Protein AF-A0A0H5QER2-F1 (afdb_monomer_lite)

Structure (mmCIF, N/CA/C/O backbone):
data_AF-A0A0H5QER2-F1
#
_entry.id   AF-A0A0H5QER2-F1
#
loop_
_atom_site.group_PDB
_atom_site.id
_atom_site.type_symbol
_atom_site.label_atom_id
_atom_site.label_alt_id
_atom_site.label_comp_id
_atom_site.label_asym_id
_atom_site.label_entity_id
_atom_site.label_seq_id
_atom_site.pdbx_PDB_ins_code
_atom_site.Cartn_x
_atom_site.Cartn_y
_atom_site.Cartn_z
_atom_site.occupancy
_atom_site.B_iso_or_equiv
_atom_site.auth_seq_id
_atom_site.auth_comp_id
_atom_site.auth_asym_id
_atom_site.auth_atom_id
_atom_site.pdbx_PDB_model_num
ATOM 1 N N . ALA A 1 1 ? 5.997 7.580 -14.695 1.00 40.00 1 ALA A N 1
ATOM 2 C CA . ALA A 1 1 ? 7.245 6.807 -14.496 1.00 40.00 1 ALA A CA 1
ATOM 3 C C . ALA A 1 1 ? 7.820 6.924 -13.075 1.00 40.00 1 ALA A C 1
ATOM 5 O O . ALA A 1 1 ? 8.261 5.918 -12.537 1.00 40.00 1 ALA A O 1
ATOM 6 N N . VAL A 1 2 ? 7.788 8.102 -12.429 1.00 38.06 2 VAL A N 1
ATOM 7 C CA . VAL A 1 2 ? 8.364 8.291 -11.075 1.00 38.06 2 VAL A CA 1
ATOM 8 C C . VAL A 1 2 ? 7.581 7.547 -9.975 1.00 38.06 2 VAL A C 1
ATOM 10 O O . VAL A 1 2 ? 8.181 6.964 -9.081 1.00 38.06 2 VAL A O 1
ATOM 13 N N . ALA A 1 3 ? 6.250 7.450 -10.088 1.00 42.25 3 ALA A N 1
ATOM 14 C CA . ALA A 1 3 ? 5.417 6.705 -9.132 1.00 42.25 3 ALA A CA 1
ATOM 15 C C . ALA A 1 3 ? 5.623 5.174 -9.184 1.00 42.25 3 ALA A C 1
ATOM 17 O O . ALA A 1 3 ? 5.467 4.492 -8.177 1.00 42.25 3 ALA A O 1
ATOM 18 N N . SER A 1 4 ? 6.007 4.625 -10.341 1.00 45.78 4 SER A N 1
ATOM 19 C CA . SER A 1 4 ? 6.219 3.182 -10.535 1.00 45.78 4 SER A CA 1
ATOM 20 C C . SER A 1 4 ? 7.611 2.706 -10.101 1.00 45.78 4 SER A C 1
ATOM 22 O O . SER A 1 4 ? 7.768 1.535 -9.775 1.00 45.78 4 SER A O 1
ATOM 24 N N . GLY A 1 5 ? 8.610 3.596 -10.041 1.00 47.84 5 GLY A N 1
ATOM 25 C CA . GLY A 1 5 ? 9.964 3.261 -9.570 1.00 47.84 5 GLY A CA 1
ATOM 26 C C . GLY A 1 5 ? 10.083 3.107 -8.047 1.00 47.84 5 GLY A C 1
ATOM 27 O O . GLY A 1 5 ? 11.029 2.493 -7.563 1.00 47.84 5 GLY A O 1
ATOM 28 N N . GLY A 1 6 ? 9.114 3.629 -7.284 1.00 52.41 6 GLY A N 1
ATOM 29 C CA . GLY A 1 6 ? 9.121 3.603 -5.817 1.00 52.41 6 GLY A CA 1
ATOM 30 C C . GLY A 1 6 ? 8.640 2.293 -5.181 1.00 52.41 6 GLY A C 1
ATOM 31 O O . GLY A 1 6 ? 8.755 2.140 -3.968 1.00 52.41 6 GLY A O 1
ATOM 32 N N . GLY A 1 7 ? 8.080 1.355 -5.957 1.00 50.84 7 GLY A N 1
ATOM 33 C CA . GLY A 1 7 ? 7.659 0.029 -5.473 1.00 50.84 7 GLY A CA 1
ATOM 34 C C . GLY A 1 7 ? 6.507 0.014 -4.455 1.00 50.84 7 GLY A C 1
ATOM 35 O O . GLY A 1 7 ? 6.077 -1.056 -4.032 1.00 50.84 7 GLY A O 1
ATOM 36 N N . VAL A 1 8 ? 5.971 1.171 -4.064 1.00 53.25 8 VAL A N 1
ATOM 37 C CA . VAL A 1 8 ? 4.788 1.265 -3.207 1.00 53.25 8 VAL A CA 1
ATOM 38 C C . VAL A 1 8 ? 3.577 1.309 -4.126 1.00 53.25 8 VAL A C 1
ATOM 40 O O . VAL A 1 8 ? 3.120 2.380 -4.517 1.00 53.25 8 VAL A O 1
ATOM 43 N N . GLY A 1 9 ? 3.077 0.139 -4.527 1.00 56.06 9 GLY A N 1
ATOM 44 C CA . GLY A 1 9 ? 1.750 0.046 -5.129 1.00 56.06 9 GLY A CA 1
ATOM 45 C C . GLY A 1 9 ? 0.770 0.747 -4.190 1.00 56.06 9 GLY A C 1
ATOM 46 O O . GLY A 1 9 ? 0.538 0.266 -3.084 1.00 56.06 9 GLY A O 1
ATOM 47 N N . GLY A 1 10 ? 0.262 1.918 -4.587 1.00 56.78 10 GLY A N 1
ATOM 48 C CA . GLY A 1 10 ? -0.444 2.878 -3.724 1.00 56.78 10 GLY A CA 1
ATOM 49 C C . GLY A 1 10 ? -1.730 2.364 -3.068 1.00 56.78 10 GLY A C 1
ATOM 50 O O . GLY A 1 10 ? -2.408 3.121 -2.380 1.00 56.78 10 GLY A O 1
ATOM 51 N N . GLY A 1 11 ? -2.056 1.082 -3.237 1.00 63.44 11 GLY A N 1
ATOM 52 C CA . GLY A 1 11 ? -3.268 0.441 -2.751 1.00 63.44 11 GLY A CA 1
ATOM 53 C C . GLY A 1 11 ? -3.511 0.569 -1.254 1.00 63.44 11 GLY A C 1
ATOM 54 O O . GLY A 1 11 ? -4.657 0.716 -0.839 1.00 63.44 11 GLY A O 1
ATOM 55 N N . GLY A 1 12 ? -2.446 0.602 -0.447 1.00 67.94 12 GLY A N 1
ATOM 56 C CA . GLY A 1 12 ? -2.580 0.831 0.991 1.00 67.94 12 GLY A CA 1
ATOM 57 C C . GLY A 1 12 ? -3.125 2.222 1.321 1.00 67.94 12 GLY A C 1
ATOM 58 O O . GLY A 1 12 ? -3.909 2.356 2.253 1.00 67.94 12 GLY A O 1
ATOM 59 N N . VAL A 1 13 ? -2.731 3.248 0.558 1.00 76.81 13 VAL A N 1
ATOM 60 C CA . VAL A 1 13 ? -2.923 4.674 0.891 1.00 76.81 13 VAL A CA 1
ATOM 61 C C . VAL A 1 13 ? -4.278 5.211 0.430 1.00 76.81 13 VAL A C 1
ATOM 63 O O . VAL A 1 13 ? -4.845 6.090 1.076 1.00 76.81 13 VAL A O 1
ATOM 66 N N . PHE A 1 14 ? -4.848 4.642 -0.633 1.00 77.62 14 PHE A N 1
ATOM 67 C CA . PHE A 1 14 ? -6.145 5.076 -1.162 1.00 77.62 14 PHE A CA 1
ATOM 68 C C . PHE A 1 14 ? -7.295 4.909 -0.160 1.00 77.62 14 PHE A C 1
ATOM 70 O O . PHE A 1 14 ? -8.160 5.775 -0.089 1.00 77.62 14 PHE A O 1
ATOM 77 N N . ILE A 1 15 ? -7.295 3.848 0.654 1.00 79.12 15 ILE A N 1
ATOM 78 C CA . ILE A 1 15 ? -8.370 3.587 1.627 1.00 79.12 15 ILE A CA 1
ATOM 79 C C . ILE A 1 15 ? -8.457 4.696 2.697 1.00 79.12 15 ILE A C 1
ATOM 81 O O . ILE A 1 15 ? -9.524 5.296 2.827 1.00 79.12 15 I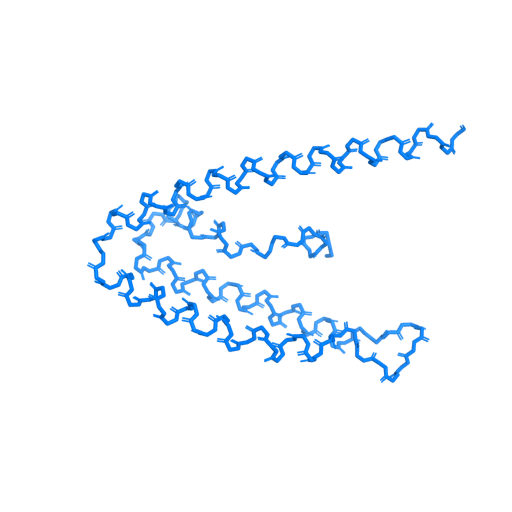LE A O 1
ATOM 85 N N . PRO A 1 16 ? -7.384 5.029 3.445 1.00 78.88 16 PRO A N 1
ATOM 86 C CA . PRO A 1 16 ? -7.444 6.119 4.417 1.00 78.88 16 PRO A CA 1
ATOM 87 C C . PRO A 1 16 ? -7.646 7.491 3.771 1.00 78.88 16 PRO A C 1
ATOM 89 O O . PRO A 1 16 ? -8.316 8.325 4.372 1.00 78.88 16 PRO A O 1
ATOM 92 N N . ILE A 1 17 ? -7.150 7.727 2.548 1.00 81.50 17 ILE A N 1
ATOM 93 C CA . ILE A 1 17 ? -7.431 8.976 1.819 1.00 81.50 17 ILE A CA 1
ATOM 94 C C . ILE A 1 17 ? -8.928 9.106 1.514 1.00 81.50 17 ILE A C 1
ATOM 96 O O . ILE A 1 17 ? -9.506 10.158 1.767 1.00 81.50 17 ILE A O 1
ATOM 100 N N . LEU A 1 18 ? -9.582 8.052 1.020 1.00 81.25 18 LEU A N 1
ATOM 101 C CA . LEU A 1 18 ? -11.016 8.082 0.707 1.00 81.25 18 LEU A CA 1
ATOM 102 C C . LEU A 1 18 ? -11.889 8.255 1.958 1.00 81.25 18 LEU A C 1
ATOM 104 O O . LEU A 1 18 ? -12.945 8.879 1.882 1.00 81.25 18 LEU A O 1
ATOM 108 N N . ILE A 1 19 ? -11.447 7.742 3.108 1.00 81.06 19 ILE A N 1
ATOM 109 C CA . ILE A 1 19 ? -12.149 7.924 4.386 1.00 81.06 19 ILE A CA 1
ATOM 110 C C . ILE A 1 19 ? -11.954 9.354 4.917 1.00 81.06 19 ILE A C 1
ATOM 112 O O . ILE A 1 19 ? -12.930 9.979 5.321 1.00 81.06 19 ILE A O 1
ATOM 116 N N . LEU A 1 20 ? -10.726 9.891 4.892 1.00 78.12 20 LEU A N 1
ATOM 117 C CA . LEU A 1 20 ? -10.415 11.229 5.418 1.00 78.12 20 LEU A CA 1
ATOM 118 C C . LEU A 1 20 ? -10.919 12.367 4.522 1.00 78.12 20 LEU A C 1
ATOM 120 O O . LEU A 1 20 ? -11.450 13.349 5.027 1.00 78.12 20 LEU A O 1
ATOM 124 N N . VAL A 1 21 ? -10.735 12.251 3.204 1.00 78.00 21 VAL A N 1
ATOM 125 C CA . VAL A 1 21 ? -11.083 13.299 2.228 1.00 78.00 21 VAL A CA 1
ATOM 126 C C . VAL A 1 21 ? -12.507 13.119 1.710 1.00 78.00 21 VAL A C 1
ATOM 128 O O . VAL A 1 21 ? -13.220 14.094 1.510 1.00 78.00 21 VAL A O 1
ATOM 131 N N . GLY A 1 22 ? -12.931 11.872 1.491 1.00 69.69 22 GLY A N 1
ATOM 132 C CA . GLY A 1 22 ? -14.248 11.559 0.933 1.00 69.69 22 GLY A CA 1
ATOM 133 C C . GLY A 1 22 ? -15.354 11.363 1.970 1.00 69.69 22 GLY A C 1
ATOM 134 O O . GLY A 1 22 ? -16.506 11.204 1.576 1.00 69.69 22 GLY A O 1
ATOM 135 N N . GLY A 1 23 ? -15.039 11.308 3.271 1.00 74.00 23 GLY A N 1
ATOM 136 C CA . GLY A 1 23 ? -16.022 11.060 4.338 1.00 74.00 23 GLY A CA 1
ATOM 137 C C . GLY A 1 23 ? -16.764 9.720 4.211 1.00 74.00 23 GLY A C 1
ATOM 138 O O . GLY A 1 23 ? -17.811 9.517 4.827 1.00 74.00 23 GLY A O 1
ATOM 139 N N . MET A 1 24 ? -16.257 8.805 3.379 1.00 72.56 24 MET A N 1
ATOM 140 C CA . MET A 1 24 ? -16.951 7.570 3.031 1.00 72.56 24 MET A CA 1
ATOM 141 C C . MET A 1 24 ? -16.804 6.519 4.126 1.00 72.56 24 MET A C 1
ATOM 143 O O . MET A 1 24 ? -15.745 6.353 4.735 1.00 72.56 24 MET A O 1
ATOM 147 N N . LYS A 1 25 ? -17.863 5.729 4.330 1.00 78.69 25 LYS A N 1
ATOM 148 C CA . LYS A 1 25 ? -17.793 4.571 5.224 1.00 78.69 25 LYS A CA 1
ATOM 149 C C . LYS A 1 25 ? -16.808 3.536 4.649 1.00 78.69 25 LYS A C 1
ATOM 151 O O . LYS A 1 25 ? -16.794 3.317 3.434 1.00 78.69 25 LYS A O 1
ATOM 156 N N . PRO A 1 26 ? -16.052 2.813 5.493 1.00 73.94 26 PRO A N 1
ATOM 157 C CA . PRO A 1 26 ? -15.048 1.836 5.053 1.00 73.94 26 PRO A CA 1
ATOM 158 C C . PRO A 1 26 ? -15.601 0.778 4.091 1.00 73.94 26 PRO A C 1
ATOM 160 O O . PRO A 1 26 ? -14.936 0.414 3.126 1.00 73.94 26 PRO A O 1
ATOM 163 N N . LYS A 1 27 ? -16.854 0.349 4.298 1.00 75.75 27 LYS A N 1
ATOM 164 C CA . LYS A 1 27 ? -17.550 -0.609 3.422 1.00 75.75 27 LYS A CA 1
ATOM 165 C C . LYS A 1 27 ? -17.660 -0.146 1.962 1.00 75.75 27 LYS A C 1
ATOM 167 O O . LYS A 1 27 ? -17.695 -0.989 1.077 1.00 75.75 27 LYS A O 1
ATOM 172 N N . GLN A 1 28 ? -17.704 1.162 1.705 1.00 79.31 28 GLN A N 1
ATOM 173 C CA . GLN A 1 28 ? -17.769 1.730 0.352 1.00 79.31 28 GLN A CA 1
ATOM 174 C C . GLN A 1 28 ? -16.381 2.131 -0.163 1.00 79.31 28 GLN A C 1
ATOM 176 O O . GLN A 1 28 ? -16.081 1.953 -1.340 1.00 79.31 28 GLN A O 1
ATOM 181 N N . ALA A 1 29 ? -15.504 2.614 0.720 1.00 83.25 29 ALA A N 1
ATOM 182 C CA . ALA A 1 29 ? -14.157 3.041 0.346 1.00 83.25 29 ALA A CA 1
ATOM 183 C C . ALA A 1 29 ? -13.267 1.879 -0.142 1.00 83.25 29 ALA A C 1
ATOM 185 O O . ALA A 1 29 ? -12.469 2.061 -1.061 1.00 83.25 29 ALA A O 1
ATOM 186 N N . ILE A 1 30 ? -13.409 0.681 0.441 1.00 82.00 30 ILE A N 1
ATOM 187 C CA . ILE A 1 30 ? -12.615 -0.504 0.072 1.00 82.00 30 ILE A CA 1
ATOM 188 C C . ILE A 1 30 ? -12.811 -0.901 -1.406 1.00 82.00 30 ILE A C 1
ATOM 190 O O . ILE A 1 30 ? -11.809 -0.949 -2.122 1.00 82.00 30 ILE A O 1
ATOM 194 N N . PRO A 1 31 ? -14.038 -1.153 -1.910 1.00 84.38 31 PRO A N 1
ATOM 195 C CA . PRO A 1 31 ? -14.231 -1.536 -3.310 1.00 84.38 31 PRO A CA 1
ATOM 196 C C . PRO A 1 31 ? -13.846 -0.422 -4.296 1.00 84.38 31 PRO A C 1
ATOM 198 O O . PRO A 1 31 ? -13.258 -0.713 -5.337 1.00 84.38 31 PRO A O 1
ATOM 201 N N . ILE A 1 32 ? -14.084 0.852 -3.955 1.00 85.44 32 ILE A N 1
ATOM 202 C CA . ILE A 1 32 ? -13.670 1.995 -4.791 1.00 85.44 32 ILE A CA 1
ATOM 203 C C . ILE A 1 32 ? -12.141 2.061 -4.911 1.00 85.44 32 ILE A C 1
ATOM 205 O O . ILE A 1 32 ? -11.611 2.242 -6.006 1.00 85.44 32 ILE A O 1
ATOM 209 N N . SER A 1 33 ? -11.419 1.855 -3.806 1.00 85.12 33 SER A N 1
ATOM 210 C CA . SER A 1 33 ? -9.954 1.790 -3.811 1.00 85.12 33 SER A CA 1
ATOM 211 C C . SER A 1 33 ? -9.439 0.696 -4.754 1.00 85.12 33 SER A C 1
ATOM 213 O O . SER A 1 33 ? -8.551 0.949 -5.568 1.00 85.12 33 SER A O 1
ATOM 215 N N . GLN A 1 34 ? -10.040 -0.500 -4.718 1.00 84.62 34 GLN A N 1
ATOM 216 C CA . GLN A 1 34 ? -9.664 -1.596 -5.620 1.00 84.62 34 GLN A CA 1
ATOM 217 C C . GLN A 1 34 ? -9.898 -1.245 -7.094 1.00 84.62 34 GLN A C 1
ATOM 219 O O . GLN A 1 34 ? -9.044 -1.546 -7.928 1.00 84.62 34 GLN A O 1
ATOM 224 N N . ALA A 1 35 ? -10.990 -0.546 -7.417 1.00 86.75 35 ALA A N 1
ATOM 225 C CA . ALA A 1 35 ? -11.253 -0.080 -8.778 1.00 86.75 35 ALA A CA 1
ATOM 226 C C . ALA A 1 35 ? -10.189 0.921 -9.271 1.00 86.75 35 ALA A C 1
ATOM 228 O O . ALA A 1 35 ? -9.715 0.805 -10.401 1.00 86.75 35 ALA A O 1
ATOM 229 N N . ILE A 1 36 ? -9.756 1.857 -8.417 1.00 85.75 36 ILE A N 1
ATOM 230 C CA . ILE A 1 36 ? -8.689 2.824 -8.741 1.00 85.75 36 ILE A CA 1
ATOM 231 C C . ILE A 1 36 ? -7.354 2.103 -8.978 1.00 85.75 36 ILE A C 1
ATOM 233 O O . ILE A 1 36 ? -6.664 2.383 -9.961 1.00 85.75 36 ILE A O 1
ATOM 237 N N . ILE A 1 37 ? -6.996 1.156 -8.104 1.00 83.94 37 ILE A N 1
ATOM 238 C CA . ILE A 1 37 ? -5.762 0.363 -8.230 1.00 83.94 37 ILE A CA 1
ATOM 239 C C . ILE A 1 37 ? -5.785 -0.450 -9.526 1.00 83.94 37 ILE A C 1
ATOM 241 O O . ILE A 1 37 ? -4.805 -0.443 -10.271 1.00 83.94 37 ILE A O 1
ATOM 245 N N . PHE A 1 38 ? -6.902 -1.120 -9.812 1.00 86.12 38 PHE A N 1
ATOM 246 C CA . PHE A 1 38 ? -7.076 -1.924 -11.016 1.00 86.12 38 PHE A CA 1
ATOM 247 C C . PHE A 1 38 ? -7.000 -1.071 -12.285 1.00 86.12 38 PHE A C 1
ATOM 249 O O . PHE A 1 38 ? -6.269 -1.419 -13.210 1.00 86.12 38 PHE A O 1
ATOM 256 N N . GLY A 1 39 ? -7.667 0.086 -12.308 1.00 86.25 39 GLY A N 1
ATOM 257 C CA . GLY A 1 39 ? -7.573 1.039 -13.415 1.00 86.25 39 GLY A CA 1
ATOM 258 C C . GLY A 1 39 ? -6.138 1.523 -13.641 1.00 86.25 39 GLY A C 1
ATOM 259 O O . GLY A 1 39 ? -5.640 1.486 -14.766 1.00 86.25 39 GLY A O 1
ATOM 260 N N . GLY A 1 40 ? -5.427 1.892 -12.571 1.00 83.62 40 GLY A N 1
ATOM 261 C CA . GLY A 1 40 ? -4.016 2.277 -12.650 1.00 83.62 40 GLY A CA 1
ATOM 262 C C . GLY A 1 40 ? -3.114 1.148 -13.162 1.00 83.62 40 GLY A C 1
ATOM 263 O O . GLY A 1 40 ? -2.213 1.396 -13.968 1.00 83.62 40 GLY A O 1
ATOM 264 N N . ALA A 1 41 ? -3.374 -0.093 -12.746 1.00 81.56 41 ALA A N 1
ATOM 265 C CA . ALA A 1 41 ? -2.654 -1.273 -13.217 1.00 81.56 41 ALA A CA 1
ATOM 266 C C . ALA A 1 41 ? -2.933 -1.570 -14.698 1.00 81.56 41 ALA A C 1
ATOM 268 O O . ALA A 1 41 ? -1.990 -1.838 -15.439 1.00 81.56 41 ALA A O 1
ATOM 269 N N . LEU A 1 42 ? -4.188 -1.461 -15.148 1.00 83.81 42 LEU A N 1
ATOM 270 C CA . LEU A 1 42 ? -4.570 -1.620 -16.554 1.00 83.81 42 LEU A CA 1
ATOM 271 C C . LEU A 1 42 ? -3.894 -0.584 -17.445 1.00 83.81 42 LEU A C 1
ATOM 273 O O . LEU A 1 42 ? -3.345 -0.934 -18.486 1.00 83.81 42 LEU A O 1
ATOM 277 N N . VAL A 1 43 ? -3.898 0.682 -17.029 1.00 83.25 43 VAL A N 1
ATOM 278 C CA . VAL A 1 43 ? -3.237 1.762 -17.767 1.00 83.25 43 VAL A CA 1
ATOM 279 C C . VAL A 1 43 ? -1.732 1.510 -17.832 1.00 83.25 43 VAL A C 1
ATOM 281 O O . VAL A 1 43 ? -1.138 1.601 -18.905 1.00 83.25 43 VAL A O 1
ATOM 284 N N . ASN A 1 44 ? -1.111 1.124 -16.713 1.00 78.69 44 ASN A N 1
ATOM 285 C CA . ASN A 1 44 ? 0.307 0.774 -16.692 1.00 78.69 44 ASN A CA 1
ATOM 286 C C . ASN A 1 44 ? 0.607 -0.404 -17.627 1.00 78.69 44 ASN A C 1
ATOM 288 O O . ASN A 1 44 ? 1.533 -0.312 -18.423 1.00 78.69 44 ASN A O 1
ATOM 292 N N . LEU A 1 45 ? -0.208 -1.460 -17.597 1.00 75.81 45 LEU A N 1
ATOM 293 C CA . LEU A 1 45 ? -0.084 -2.608 -18.490 1.00 75.81 45 LEU A CA 1
ATOM 294 C C . LEU A 1 45 ? -0.262 -2.201 -19.957 1.00 75.81 45 LEU A C 1
ATOM 296 O O . LEU A 1 45 ? 0.548 -2.601 -20.783 1.00 75.81 45 LEU A O 1
ATOM 300 N N . ALA A 1 46 ? -1.237 -1.353 -20.287 1.00 76.44 46 ALA A N 1
ATOM 301 C CA . ALA A 1 46 ? -1.438 -0.851 -21.645 1.00 76.44 46 ALA A CA 1
ATOM 302 C C . ALA A 1 46 ? -0.215 -0.065 -22.150 1.00 76.44 46 ALA A C 1
ATOM 304 O O . ALA A 1 46 ? 0.248 -0.292 -23.270 1.00 76.44 46 ALA A O 1
ATOM 305 N N . PHE A 1 47 ? 0.363 0.803 -21.312 1.00 70.06 47 PHE A N 1
ATOM 306 C CA . PHE A 1 47 ? 1.585 1.535 -21.652 1.00 70.06 47 PHE A CA 1
ATOM 307 C C . PHE A 1 47 ? 2.825 0.625 -21.713 1.00 70.06 47 PHE A C 1
ATOM 309 O O . PHE A 1 47 ? 3.635 0.776 -22.625 1.00 70.06 47 PHE A O 1
ATOM 316 N N . ASN A 1 48 ? 2.975 -0.342 -20.800 1.00 69.06 48 ASN A N 1
ATOM 317 C CA . ASN A 1 48 ? 4.117 -1.265 -20.771 1.00 69.06 48 ASN A CA 1
ATOM 318 C C . ASN A 1 48 ? 4.079 -2.291 -21.910 1.00 69.06 48 ASN A C 1
ATOM 320 O O . ASN A 1 48 ? 5.115 -2.580 -22.495 1.00 69.06 48 ASN A O 1
ATOM 324 N N . VAL A 1 49 ? 2.902 -2.806 -22.275 1.00 65.25 49 VAL A N 1
ATOM 325 C CA . VAL A 1 49 ? 2.730 -3.737 -23.407 1.00 65.25 49 VAL A CA 1
ATOM 326 C C . VAL A 1 49 ? 3.005 -3.037 -24.741 1.00 65.25 49 VAL A C 1
ATOM 328 O O . VAL A 1 49 ? 3.525 -3.653 -25.671 1.00 65.25 49 VAL A O 1
ATOM 331 N N . ARG A 1 50 ? 2.707 -1.734 -24.836 1.00 57.38 50 ARG A N 1
ATOM 332 C CA . ARG A 1 50 ? 3.042 -0.904 -26.003 1.00 57.38 50 ARG A CA 1
ATOM 333 C C . ARG A 1 50 ? 4.542 -0.578 -26.079 1.00 57.38 50 ARG A C 1
ATOM 335 O O . ARG A 1 50 ? 5.057 -0.384 -27.178 1.00 57.38 50 ARG A O 1
ATOM 342 N N . SER A 1 51 ? 5.243 -0.541 -24.943 1.00 54.28 51 SER A N 1
ATOM 343 C CA . SER A 1 51 ? 6.678 -0.248 -24.860 1.00 54.28 51 SER A CA 1
ATOM 344 C C . SER A 1 51 ? 7.514 -1.508 -25.133 1.00 54.28 51 SER A C 1
ATOM 346 O O . SER A 1 51 ? 7.771 -2.327 -24.252 1.00 54.28 51 SER A O 1
ATOM 348 N N . ARG A 1 52 ? 7.928 -1.697 -26.392 1.00 52.81 52 ARG A N 1
ATOM 349 C CA . ARG A 1 52 ? 8.843 -2.780 -26.793 1.00 52.81 52 ARG A CA 1
ATOM 350 C C . ARG A 1 52 ? 10.256 -2.519 -26.261 1.00 52.81 52 ARG A C 1
ATOM 352 O O . ARG A 1 52 ? 10.788 -1.422 -26.388 1.00 52.81 52 ARG A O 1
ATOM 359 N N . ASN A 1 53 ? 10.860 -3.564 -25.702 1.00 48.22 53 ASN A N 1
ATOM 360 C CA . ASN A 1 53 ? 12.200 -3.566 -25.121 1.00 48.22 53 ASN A CA 1
ATOM 361 C C . ASN A 1 53 ? 13.265 -3.113 -26.159 1.00 48.22 53 ASN A C 1
ATOM 363 O O . ASN A 1 53 ? 13.372 -3.770 -27.197 1.00 48.22 53 ASN A O 1
ATOM 367 N N . PRO A 1 54 ? 14.075 -2.059 -25.910 1.00 50.88 54 PRO A N 1
ATOM 368 C CA . PRO A 1 54 ? 15.069 -1.560 -26.874 1.00 50.88 54 PRO A CA 1
ATOM 369 C C . PRO A 1 54 ? 16.260 -2.503 -27.120 1.00 50.88 54 PRO A C 1
ATOM 371 O O . PRO A 1 54 ? 16.985 -2.321 -28.089 1.00 50.88 54 PRO A O 1
ATOM 374 N N . ILE A 1 55 ? 16.483 -3.493 -26.243 1.00 51.12 55 ILE A N 1
ATOM 375 C CA . ILE A 1 55 ? 17.707 -4.318 -26.236 1.00 51.12 55 ILE A CA 1
ATOM 376 C C . ILE A 1 55 ? 17.447 -5.772 -26.675 1.00 51.12 55 ILE A C 1
ATOM 378 O O . ILE A 1 55 ? 18.363 -6.431 -27.151 1.00 51.12 55 ILE A O 1
ATOM 382 N N . ASN A 1 56 ? 16.218 -6.300 -26.558 1.00 50.22 56 ASN A N 1
ATOM 383 C CA . ASN A 1 56 ? 15.900 -7.660 -27.017 1.00 50.22 56 ASN A CA 1
ATOM 384 C C . ASN A 1 56 ? 14.391 -7.862 -27.297 1.00 50.22 56 ASN A C 1
ATOM 386 O O . ASN A 1 56 ? 13.605 -7.953 -26.350 1.00 50.22 56 ASN A O 1
ATOM 390 N N . PRO A 1 57 ? 13.960 -8.015 -28.565 1.00 54.94 57 PRO A N 1
ATOM 391 C CA . PRO A 1 57 ? 12.542 -8.101 -28.947 1.00 54.94 57 PRO A CA 1
ATOM 392 C C . PRO A 1 57 ? 11.839 -9.425 -28.587 1.00 54.94 57 PRO A C 1
ATOM 394 O O . PRO A 1 57 ? 10.629 -9.530 -28.764 1.00 54.94 57 PRO A O 1
ATOM 397 N N . LYS A 1 58 ? 12.565 -10.436 -28.084 1.00 50.97 58 LYS A N 1
ATOM 398 C CA . LYS A 1 58 ? 12.017 -11.765 -27.737 1.00 50.97 58 LYS A CA 1
ATOM 399 C C . LYS A 1 58 ? 11.750 -11.987 -26.243 1.00 50.97 58 LYS A C 1
ATOM 401 O O . LYS A 1 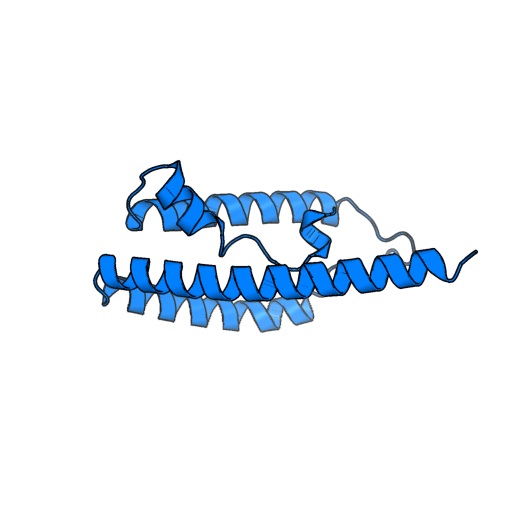58 ? 11.187 -13.020 -25.896 1.00 50.97 58 LYS A O 1
ATOM 406 N N . LYS A 1 59 ? 12.145 -11.064 -25.354 1.00 50.66 59 LYS A N 1
ATOM 407 C CA . LYS A 1 59 ? 11.884 -11.190 -23.910 1.00 50.66 59 LYS A CA 1
ATOM 408 C C . LYS A 1 59 ? 10.833 -10.173 -23.460 1.00 50.66 59 LYS A C 1
ATOM 410 O O . LYS A 1 59 ? 11.072 -8.974 -23.628 1.00 50.66 59 LYS A O 1
ATOM 415 N N . PRO A 1 60 ? 9.696 -10.613 -22.891 1.00 56.69 60 PRO A N 1
ATOM 416 C CA . PRO A 1 60 ? 8.769 -9.694 -22.250 1.00 56.69 60 PRO A CA 1
ATOM 417 C C . PRO A 1 60 ? 9.470 -8.986 -21.085 1.00 56.69 60 PRO A C 1
ATOM 419 O O . PRO A 1 60 ? 10.256 -9.589 -20.361 1.00 56.69 60 PRO A O 1
ATOM 422 N N . VAL A 1 61 ? 9.171 -7.697 -20.906 1.00 59.47 61 VAL A N 1
ATOM 423 C CA . VAL A 1 61 ? 9.631 -6.895 -19.751 1.00 59.47 61 VAL A CA 1
ATOM 424 C C . VAL A 1 61 ? 9.064 -7.455 -18.435 1.00 59.47 61 VAL A C 1
ATOM 426 O O . VAL A 1 61 ? 9.596 -7.215 -17.356 1.00 59.47 61 VAL A O 1
ATOM 429 N N . ILE A 1 62 ? 7.986 -8.232 -18.542 1.00 66.94 62 ILE A N 1
ATOM 430 C CA . ILE A 1 62 ? 7.247 -8.846 -17.449 1.00 66.94 62 ILE A CA 1
ATOM 431 C C . ILE A 1 62 ? 7.696 -10.303 -17.287 1.00 66.94 62 ILE A C 1
ATOM 433 O O . ILE A 1 62 ? 7.557 -11.105 -18.212 1.00 66.94 62 ILE A O 1
ATOM 437 N N . ASP A 1 63 ? 8.184 -10.652 -16.096 1.00 70.50 63 ASP A N 1
ATOM 438 C CA . ASP A 1 63 ? 8.434 -12.043 -15.718 1.00 70.50 63 ASP A CA 1
ATOM 439 C C . ASP A 1 63 ? 7.118 -12.717 -15.307 1.00 70.50 63 ASP A C 1
ATOM 441 O O . ASP A 1 63 ? 6.646 -12.616 -14.171 1.00 70.50 63 ASP A O 1
ATOM 445 N N . TYR A 1 64 ? 6.496 -13.390 -16.272 1.00 71.06 64 TYR A N 1
ATOM 446 C CA . TYR A 1 64 ? 5.233 -14.094 -16.066 1.00 71.06 64 TYR A CA 1
ATOM 447 C C . TYR A 1 64 ? 5.357 -15.291 -15.111 1.00 71.06 64 TYR A C 1
ATOM 449 O O . TYR A 1 64 ? 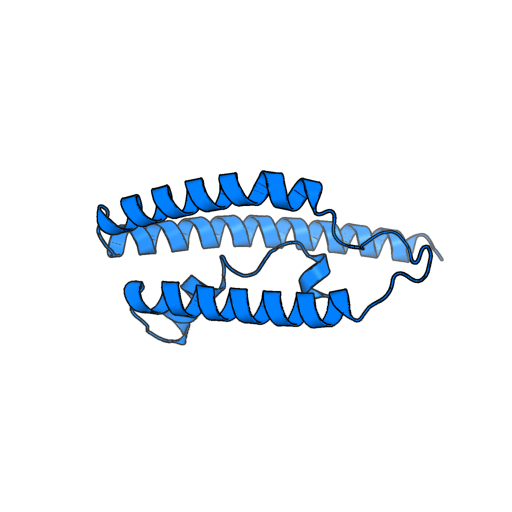4.361 -15.659 -14.488 1.00 71.06 64 TYR A O 1
ATOM 457 N N . THR A 1 65 ? 6.555 -15.859 -14.936 1.00 77.56 65 THR A N 1
ATOM 458 C CA . THR A 1 65 ? 6.793 -16.973 -14.001 1.00 77.56 65 THR A CA 1
ATOM 459 C C . THR A 1 65 ? 6.594 -16.502 -12.570 1.00 77.56 65 THR A C 1
ATOM 461 O O . THR A 1 65 ? 5.888 -17.127 -11.780 1.00 77.56 65 THR A O 1
ATOM 464 N N . VAL A 1 66 ? 7.165 -15.339 -12.259 1.00 77.44 66 VAL A N 1
ATOM 465 C CA . VAL A 1 66 ? 7.061 -14.718 -10.940 1.00 77.44 66 VAL A CA 1
ATOM 466 C C . VAL A 1 66 ? 5.612 -14.316 -10.653 1.00 77.44 66 VAL A C 1
ATOM 468 O O . VAL A 1 66 ? 5.099 -14.597 -9.572 1.00 77.44 66 VAL A O 1
ATOM 471 N N . ILE A 1 67 ? 4.906 -13.743 -11.635 1.00 81.00 67 ILE A N 1
ATOM 472 C CA . ILE A 1 67 ? 3.483 -13.395 -11.481 1.00 81.00 67 ILE A CA 1
ATOM 473 C C . ILE A 1 67 ? 2.640 -14.630 -11.174 1.00 81.00 67 ILE A C 1
ATOM 475 O O . ILE A 1 67 ? 1.823 -14.568 -10.260 1.00 81.00 67 ILE A O 1
ATOM 479 N N . MET A 1 68 ? 2.860 -15.738 -11.887 1.00 82.19 68 MET A N 1
ATOM 480 C CA . MET A 1 68 ? 2.099 -16.978 -11.709 1.00 82.19 68 MET A CA 1
ATOM 481 C C . MET A 1 68 ? 2.297 -17.606 -10.319 1.00 82.19 68 MET A C 1
ATOM 483 O O . MET A 1 68 ? 1.385 -18.251 -9.809 1.00 82.19 68 MET A O 1
ATOM 487 N N . MET A 1 69 ? 3.454 -17.387 -9.685 1.00 86.56 69 MET A N 1
ATOM 488 C CA . MET A 1 69 ? 3.709 -17.802 -8.299 1.00 86.56 69 MET A CA 1
ATOM 489 C C . MET A 1 69 ? 3.057 -16.860 -7.276 1.00 86.56 69 MET A C 1
ATOM 491 O O . MET A 1 69 ? 2.560 -17.315 -6.245 1.00 86.56 69 MET A O 1
ATOM 495 N N . PHE A 1 70 ? 3.021 -15.552 -7.549 1.00 84.62 70 PHE A N 1
ATOM 496 C CA . PHE A 1 70 ? 2.418 -14.573 -6.639 1.00 84.62 70 PHE A CA 1
ATOM 497 C C . PHE A 1 70 ? 0.887 -14.543 -6.698 1.00 84.62 70 PHE A C 1
ATOM 499 O O . PHE A 1 70 ? 0.257 -14.312 -5.666 1.00 84.62 70 PHE A O 1
ATOM 506 N N . THR A 1 71 ? 0.263 -14.794 -7.852 1.00 86.88 71 THR A N 1
ATOM 507 C CA . THR A 1 71 ? -1.204 -14.801 -7.993 1.00 86.88 71 THR A CA 1
ATOM 508 C C . THR A 1 71 ? -1.922 -15.693 -6.977 1.00 86.88 71 THR A C 1
ATOM 510 O O . THR A 1 71 ? -2.804 -15.172 -6.292 1.00 86.88 71 THR A O 1
ATOM 513 N N . PRO A 1 72 ? -1.581 -16.985 -6.796 1.00 89.81 72 PRO A N 1
ATOM 514 C CA . PRO A 1 72 ? -2.276 -17.831 -5.827 1.00 89.81 72 PRO A CA 1
ATOM 515 C C . PRO A 1 72 ? -2.059 -17.365 -4.383 1.00 89.81 72 PRO A C 1
ATOM 517 O O . PRO A 1 72 ? -2.990 -17.412 -3.582 1.00 89.81 72 PRO A O 1
ATOM 520 N N . MET A 1 73 ? -0.872 -16.848 -4.052 1.00 89.62 73 MET A N 1
ATOM 521 C CA . MET A 1 73 ? -0.577 -16.321 -2.716 1.00 89.62 73 MET A CA 1
ATOM 522 C C . MET A 1 73 ? -1.412 -15.071 -2.402 1.00 89.62 73 MET A C 1
ATOM 524 O O . MET A 1 73 ? -1.953 -14.936 -1.303 1.00 89.62 73 MET A O 1
ATOM 528 N N . LEU A 1 74 ? -1.558 -14.171 -3.378 1.00 87.19 74 LEU A N 1
ATOM 529 C CA . LEU A 1 74 ? -2.384 -12.969 -3.251 1.00 87.19 74 LEU A CA 1
ATOM 530 C C . LEU A 1 74 ? -3.877 -13.317 -3.162 1.00 87.19 74 LEU A C 1
ATOM 532 O O . LEU A 1 74 ? -4.592 -12.749 -2.335 1.00 87.19 74 LEU A O 1
ATOM 536 N N . LEU A 1 75 ? -4.353 -14.276 -3.962 1.00 90.62 75 LEU A N 1
ATOM 537 C CA . LEU A 1 75 ? -5.737 -14.756 -3.899 1.00 90.62 75 LEU A CA 1
ATOM 538 C C . LEU A 1 75 ? -6.048 -15.402 -2.542 1.00 90.62 75 LEU A C 1
ATOM 540 O O . LEU A 1 75 ? -7.037 -15.045 -1.909 1.00 90.62 75 LEU A O 1
ATOM 544 N N . ALA A 1 76 ? -5.173 -16.272 -2.036 1.00 92.56 76 ALA A N 1
ATOM 545 C CA . ALA A 1 76 ? -5.348 -16.872 -0.715 1.00 92.56 76 ALA A CA 1
ATOM 546 C C . ALA A 1 76 ? -5.388 -15.808 0.397 1.00 92.56 76 ALA A C 1
ATOM 548 O O . ALA A 1 76 ? -6.294 -15.810 1.233 1.00 92.56 76 ALA A O 1
ATOM 549 N N . GLY A 1 77 ? -4.454 -14.850 0.376 1.00 89.81 77 GLY A N 1
ATOM 550 C CA . GLY A 1 77 ? -4.413 -13.761 1.353 1.00 89.81 77 GLY A CA 1
ATOM 551 C C . GLY A 1 77 ? -5.648 -12.854 1.307 1.00 89.81 77 GLY A C 1
ATOM 552 O O . GLY A 1 77 ? -6.160 -12.462 2.355 1.00 89.81 77 GLY A O 1
ATOM 553 N N . THR A 1 78 ? -6.162 -12.545 0.113 1.00 88.94 78 THR A N 1
ATOM 554 C CA . THR A 1 78 ? -7.373 -11.718 -0.039 1.00 88.94 78 THR A CA 1
ATOM 555 C C . THR A 1 78 ? -8.624 -12.435 0.454 1.00 88.94 78 THR A C 1
ATOM 557 O O . THR A 1 78 ? -9.410 -11.816 1.167 1.00 88.94 78 THR A O 1
ATOM 560 N N . ILE A 1 79 ? -8.788 -13.730 0.169 1.00 91.31 79 ILE A N 1
ATOM 561 C CA . ILE A 1 79 ? -9.926 -14.520 0.669 1.00 91.31 79 ILE A CA 1
ATOM 562 C C . ILE A 1 79 ? -9.931 -14.541 2.202 1.00 91.31 79 ILE A C 1
ATOM 564 O O . ILE A 1 79 ? -10.940 -14.203 2.822 1.00 91.31 79 ILE A O 1
ATOM 568 N N . ILE A 1 80 ? -8.790 -14.863 2.822 1.00 91.44 80 ILE A N 1
ATOM 569 C CA . ILE A 1 80 ? -8.652 -14.877 4.287 1.00 91.44 80 ILE A CA 1
ATOM 570 C C . ILE A 1 80 ? -8.923 -13.481 4.866 1.00 91.44 80 ILE A C 1
ATOM 572 O O . ILE A 1 80 ? -9.662 -13.339 5.840 1.00 91.44 80 ILE A O 1
ATOM 576 N N . GLY A 1 81 ? -8.373 -12.437 4.244 1.00 87.12 81 GLY A N 1
ATOM 577 C CA . GLY A 1 81 ? -8.571 -11.054 4.672 1.00 87.12 81 GLY A CA 1
ATOM 578 C C . GLY A 1 81 ? -10.030 -10.595 4.597 1.00 87.12 81 GLY A C 1
ATOM 579 O O . GLY A 1 81 ? -10.498 -9.913 5.508 1.00 87.12 81 GLY A O 1
ATOM 580 N N . VAL A 1 82 ? -10.768 -10.984 3.553 1.00 84.81 82 VAL A N 1
ATOM 581 C CA . VAL A 1 82 ? -12.196 -10.655 3.403 1.00 84.81 82 VAL A CA 1
ATOM 582 C C . VAL A 1 82 ? -13.042 -11.404 4.433 1.00 84.81 82 VAL A C 1
ATOM 584 O O . VAL A 1 82 ? -13.925 -10.798 5.035 1.00 84.81 82 VAL A O 1
ATOM 587 N N . LEU A 1 83 ? -12.748 -12.676 4.711 1.00 88.06 83 LEU A N 1
ATOM 588 C CA . LEU A 1 83 ? -13.444 -13.420 5.768 1.00 88.06 83 LEU A CA 1
ATOM 589 C C . LEU A 1 83 ? -13.234 -12.771 7.143 1.00 88.06 83 LEU A C 1
ATOM 591 O O . LEU A 1 83 ? -14.198 -12.539 7.874 1.00 88.06 83 LEU A O 1
ATOM 595 N N . LEU A 1 84 ? -11.995 -12.384 7.462 1.00 84.62 84 LEU A N 1
ATOM 596 C CA . LEU A 1 84 ? -11.687 -11.628 8.680 1.00 84.62 84 LEU A CA 1
ATOM 597 C C . LEU A 1 84 ? -12.397 -10.265 8.715 1.00 84.62 84 LEU A C 1
ATOM 599 O O . LEU A 1 84 ? -12.837 -9.836 9.780 1.00 84.62 84 LEU A O 1
ATOM 603 N N . ASN A 1 85 ? -12.548 -9.597 7.567 1.00 84.50 85 ASN A N 1
ATOM 604 C CA . ASN A 1 85 ? -13.269 -8.325 7.458 1.00 84.50 85 ASN A CA 1
ATOM 605 C C . ASN A 1 85 ? -14.764 -8.456 7.788 1.00 84.50 85 ASN A C 1
ATOM 607 O O . ASN A 1 85 ? -15.345 -7.521 8.332 1.00 84.50 85 ASN A O 1
ATOM 611 N N . VAL A 1 86 ? -15.382 -9.597 7.474 1.00 82.81 86 VAL A N 1
ATOM 612 C CA . VAL A 1 86 ? -16.799 -9.855 7.774 1.00 82.81 86 VAL A CA 1
ATOM 613 C C . VAL A 1 86 ? -17.012 -10.183 9.254 1.00 82.81 86 VAL A C 1
ATOM 615 O O . VAL A 1 86 ? -18.023 -9.778 9.824 1.00 82.81 86 VAL A O 1
ATOM 618 N N . ILE A 1 87 ? -16.068 -10.892 9.879 1.00 86.50 87 ILE A N 1
ATOM 619 C CA . ILE A 1 87 ? -16.164 -11.306 11.288 1.00 86.50 87 ILE A CA 1
ATOM 620 C C . ILE A 1 87 ? -15.866 -10.136 12.243 1.00 86.50 87 ILE A C 1
ATOM 622 O O . ILE A 1 87 ? -16.47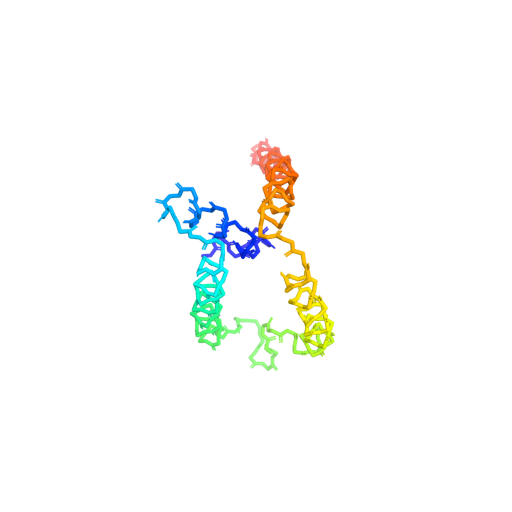5 -10.029 13.307 1.00 86.50 87 ILE A O 1
ATOM 626 N N . 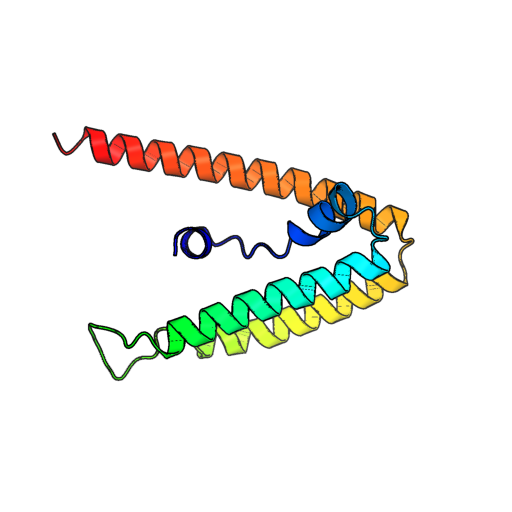LEU A 1 88 ? -14.928 -9.253 11.884 1.00 83.19 88 LEU A N 1
ATOM 627 C CA . LEU A 1 88 ? -14.510 -8.142 12.739 1.00 83.19 88 LEU A CA 1
ATOM 628 C C . LEU A 1 88 ? -15.450 -6.927 12.635 1.00 83.19 88 LEU A C 1
ATOM 630 O O . LEU A 1 88 ? -15.935 -6.589 11.553 1.00 83.19 88 LEU A O 1
ATOM 634 N N . PRO A 1 89 ? -15.668 -6.186 13.736 1.00 84.75 89 PRO A N 1
ATOM 635 C CA . PRO A 1 89 ? -16.473 -4.977 13.695 1.00 84.75 89 PRO A CA 1
ATOM 636 C C . PRO A 1 89 ? -15.760 -3.857 12.920 1.00 84.75 89 PRO A C 1
ATOM 638 O O . PRO A 1 89 ? -14.548 -3.661 13.022 1.00 84.75 89 PRO A O 1
ATOM 641 N N . THR A 1 90 ? -16.541 -3.066 12.177 1.00 78.69 90 THR A N 1
ATOM 642 C CA . THR A 1 90 ? -16.042 -2.028 11.250 1.00 78.69 90 THR A CA 1
ATOM 643 C C . THR A 1 90 ? -15.047 -1.050 11.894 1.00 78.69 90 THR A C 1
ATOM 645 O O . THR A 1 90 ? -14.067 -0.672 11.257 1.00 78.69 90 THR A O 1
ATOM 648 N N . TRP A 1 91 ? -15.265 -0.666 13.158 1.00 81.12 91 TRP A N 1
ATOM 649 C CA . TRP A 1 91 ? -14.399 0.274 13.880 1.00 81.12 91 TRP A CA 1
ATOM 650 C C . TRP A 1 91 ? -13.001 -0.305 14.169 1.00 81.12 91 TRP A C 1
ATOM 652 O O . TRP A 1 91 ? -11.999 0.410 14.076 1.00 81.12 91 TRP A O 1
ATOM 662 N N . ALA A 1 92 ? -12.915 -1.609 14.450 1.00 83.88 92 ALA A N 1
ATOM 663 C CA . ALA A 1 92 ? -11.649 -2.291 14.699 1.00 83.88 92 ALA A CA 1
ATOM 664 C C . ALA A 1 92 ? -10.818 -2.377 13.412 1.00 83.88 92 ALA A C 1
ATOM 666 O O . ALA A 1 92 ? -9.618 -2.107 13.425 1.00 83.88 92 ALA A O 1
ATOM 667 N N . ILE A 1 93 ? -11.470 -2.654 12.277 1.00 82.00 93 ILE A N 1
ATOM 668 C CA . ILE A 1 93 ? -10.826 -2.684 10.957 1.00 82.00 93 ILE A CA 1
ATOM 669 C C . ILE A 1 93 ? -10.278 -1.302 10.596 1.00 82.00 93 ILE A C 1
ATOM 671 O O . ILE A 1 93 ? -9.139 -1.192 10.146 1.00 82.00 93 ILE A O 1
ATOM 675 N N . THR A 1 94 ? -11.051 -0.234 10.816 1.00 80.81 94 THR A N 1
ATOM 676 C CA . THR A 1 94 ? -10.565 1.128 10.557 1.00 80.81 94 THR A CA 1
ATOM 677 C C . THR A 1 94 ? -9.371 1.486 11.422 1.00 80.81 94 THR A C 1
ATOM 679 O O . THR A 1 94 ? -8.386 1.994 10.893 1.00 80.81 94 THR A O 1
ATOM 682 N N . ALA A 1 95 ? -9.417 1.183 12.722 1.00 84.31 95 ALA A N 1
ATOM 683 C CA . ALA A 1 95 ? -8.307 1.460 13.625 1.00 84.31 95 ALA A CA 1
ATOM 684 C C . ALA A 1 95 ? -7.040 0.707 13.189 1.00 84.31 95 ALA A C 1
ATOM 686 O O . ALA A 1 95 ? -5.971 1.308 13.071 1.00 84.31 95 ALA A O 1
ATOM 687 N N . LEU A 1 96 ? -7.174 -0.579 12.850 1.00 84.75 96 LEU A N 1
ATOM 688 C CA . LEU A 1 96 ? -6.077 -1.402 12.345 1.00 84.75 96 LEU A CA 1
ATOM 689 C C . LEU A 1 96 ? -5.476 -0.829 11.050 1.00 84.75 96 LEU A C 1
ATOM 691 O O . LEU A 1 96 ? -4.255 -0.714 10.935 1.00 84.75 96 LEU A O 1
ATOM 695 N N . LEU A 1 97 ? -6.319 -0.417 10.097 1.00 81.31 97 LEU A N 1
ATOM 696 C CA . LEU A 1 97 ? -5.881 0.200 8.841 1.00 81.31 97 LEU A CA 1
ATOM 697 C C . LEU A 1 97 ? -5.116 1.508 9.079 1.00 81.31 97 LEU A C 1
ATOM 699 O O . LEU A 1 97 ? -4.072 1.717 8.459 1.00 81.31 97 LEU A O 1
ATOM 703 N N . PHE A 1 98 ? -5.584 2.367 9.989 1.00 84.19 98 PHE A N 1
ATOM 704 C CA . PHE A 1 98 ? -4.890 3.611 10.338 1.00 84.19 98 PHE A CA 1
ATOM 705 C C . PHE A 1 98 ? -3.528 3.354 10.994 1.00 84.19 98 PHE A C 1
ATOM 707 O O . PHE A 1 98 ? -2.543 3.995 10.624 1.00 84.19 98 PHE A O 1
ATOM 714 N N . VAL A 1 99 ? -3.436 2.392 11.915 1.00 87.62 99 VAL A N 1
ATOM 715 C CA . VAL A 1 99 ? -2.165 2.034 12.570 1.00 87.62 99 VAL A CA 1
ATOM 716 C C . VAL A 1 99 ? -1.152 1.510 11.551 1.00 87.62 99 VAL A C 1
ATOM 718 O O . VAL A 1 99 ? -0.010 1.977 11.511 1.00 87.62 99 VAL A O 1
ATOM 721 N N . ILE A 1 100 ? -1.576 0.588 10.682 1.00 85.19 100 ILE A N 1
ATOM 722 C CA . ILE A 1 100 ? -0.728 0.049 9.612 1.00 85.19 100 ILE A CA 1
ATOM 723 C C . ILE A 1 100 ? -0.308 1.164 8.650 1.00 85.19 100 ILE A C 1
ATOM 725 O O . ILE A 1 100 ? 0.857 1.223 8.256 1.00 85.19 100 ILE A O 1
ATOM 729 N N . MET A 1 101 ? -1.216 2.083 8.313 1.00 83.62 101 MET A N 1
ATOM 730 C CA . MET A 1 101 ? -0.909 3.227 7.457 1.00 83.62 101 MET A CA 1
ATOM 731 C C . MET A 1 101 ? 0.185 4.106 8.060 1.00 83.62 101 MET A C 1
ATOM 733 O O . MET A 1 101 ? 1.168 4.401 7.385 1.00 83.62 101 MET A O 1
ATOM 737 N N . ILE A 1 102 ? 0.069 4.477 9.337 1.00 86.69 102 ILE A N 1
ATOM 738 C CA . ILE A 1 102 ? 1.083 5.286 10.029 1.00 86.69 102 ILE A CA 1
ATOM 739 C C . ILE A 1 102 ? 2.430 4.553 10.050 1.00 86.69 102 ILE A C 1
ATOM 741 O O . ILE A 1 102 ? 3.474 5.163 9.799 1.00 86.69 102 ILE A O 1
ATOM 745 N N . TYR A 1 103 ? 2.424 3.244 10.308 1.00 88.56 103 TYR A N 1
ATOM 746 C CA . TYR A 1 103 ? 3.637 2.429 10.299 1.00 88.56 103 TYR A CA 1
ATOM 747 C C . TYR A 1 103 ? 4.310 2.405 8.917 1.00 88.56 103 TYR A C 1
ATOM 749 O O . TYR A 1 103 ? 5.511 2.676 8.797 1.00 88.56 103 TYR A O 1
ATOM 757 N N . ILE A 1 104 ? 3.540 2.138 7.859 1.00 83.88 104 ILE A N 1
ATOM 758 C CA . ILE A 1 104 ? 4.040 2.118 6.480 1.00 83.88 104 ILE A CA 1
ATOM 759 C C . ILE A 1 104 ? 4.510 3.509 6.060 1.00 83.88 104 ILE A C 1
ATOM 761 O O . ILE A 1 104 ? 5.563 3.612 5.430 1.00 83.88 104 ILE A O 1
ATOM 765 N N . ALA A 1 105 ? 3.790 4.568 6.431 1.00 85.31 105 ALA A N 1
ATOM 766 C CA . ALA A 1 105 ? 4.158 5.946 6.131 1.00 85.31 105 ALA A CA 1
ATOM 767 C C . ALA A 1 105 ? 5.518 6.287 6.748 1.00 85.31 105 ALA A C 1
ATOM 769 O O . ALA A 1 105 ? 6.429 6.682 6.025 1.00 85.31 105 ALA A O 1
ATOM 770 N N . LYS A 1 106 ? 5.717 6.018 8.046 1.00 85.94 106 LYS A N 1
ATOM 771 C CA . LYS A 1 106 ? 7.015 6.225 8.714 1.00 85.94 106 LYS A CA 1
ATOM 772 C C . LYS A 1 106 ? 8.138 5.448 8.029 1.00 85.94 106 LYS A C 1
ATOM 774 O O . LYS A 1 106 ? 9.193 6.009 7.728 1.00 85.94 106 LYS A O 1
ATOM 779 N N . ARG A 1 107 ? 7.904 4.164 7.737 1.00 84.81 107 ARG A N 1
ATOM 780 C CA . ARG A 1 107 ? 8.893 3.306 7.068 1.00 84.81 107 ARG A CA 1
ATOM 781 C C . ARG A 1 107 ? 9.233 3.814 5.665 1.00 84.81 107 ARG A C 1
ATOM 783 O O . ARG A 1 107 ? 10.399 3.798 5.276 1.00 84.81 107 ARG A O 1
ATOM 790 N N . THR A 1 108 ? 8.228 4.254 4.915 1.00 83.75 108 THR A N 1
ATOM 791 C CA . THR A 1 108 ? 8.375 4.765 3.547 1.00 83.75 108 THR A CA 1
ATOM 792 C C . THR A 1 108 ? 9.124 6.089 3.545 1.00 83.75 108 THR A C 1
ATOM 794 O O . THR A 1 108 ? 10.099 6.215 2.811 1.00 83.75 108 THR A O 1
ATOM 797 N N . THR A 1 109 ? 8.762 7.027 4.421 1.00 84.94 109 THR A N 1
ATOM 798 C CA . THR A 1 109 ? 9.456 8.314 4.555 1.00 84.94 109 THR A CA 1
ATOM 799 C C . THR A 1 109 ? 10.921 8.119 4.934 1.00 84.94 109 THR A C 1
ATOM 801 O O . THR A 1 109 ? 11.798 8.733 4.332 1.00 84.94 109 THR A O 1
ATOM 804 N N . MET A 1 110 ? 11.225 7.201 5.858 1.00 83.38 110 MET A N 1
ATOM 805 C CA . MET A 1 110 ? 12.615 6.916 6.227 1.00 83.38 110 MET A CA 1
ATOM 806 C C . MET A 1 110 ? 13.419 6.354 5.047 1.00 83.38 110 MET A C 1
ATOM 808 O O . MET A 1 110 ? 14.545 6.789 4.798 1.00 83.38 110 MET A O 1
ATOM 812 N N . LYS A 1 111 ? 12.838 5.427 4.275 1.00 82.19 111 LYS A N 1
ATOM 813 C CA . LYS A 1 111 ? 13.471 4.905 3.055 1.00 82.19 111 LYS A CA 1
ATOM 814 C C . LYS A 1 111 ? 13.650 5.987 1.988 1.00 82.19 111 LYS A C 1
ATOM 816 O O . LYS A 1 111 ? 14.705 6.019 1.358 1.00 82.19 111 LYS A O 1
ATOM 821 N N . ALA A 1 112 ? 12.670 6.874 1.826 1.00 83.62 112 ALA A N 1
ATOM 822 C CA . ALA A 1 112 ? 12.726 7.987 0.884 1.00 83.62 112 ALA A CA 1
ATOM 823 C C . ALA A 1 112 ? 13.866 8.956 1.234 1.00 83.62 112 ALA A C 1
ATOM 825 O O . ALA A 1 112 ? 14.684 9.274 0.375 1.00 83.62 112 ALA A O 1
ATOM 826 N N . ILE A 1 113 ? 14.005 9.333 2.510 1.00 85.00 113 ILE A N 1
ATOM 827 C CA . ILE A 1 113 ? 15.109 10.186 2.982 1.00 85.00 113 ILE A CA 1
ATOM 828 C C . ILE A 1 113 ? 16.466 9.497 2.763 1.00 85.00 113 ILE A C 1
ATOM 830 O O . ILE A 1 113 ? 17.420 10.125 2.304 1.00 85.00 113 ILE A O 1
ATOM 834 N N . GLN A 1 114 ? 16.570 8.191 3.037 1.00 83.94 114 GLN A N 1
ATOM 835 C CA . GLN A 1 114 ? 17.803 7.432 2.790 1.00 83.94 114 GLN A CA 1
ATOM 836 C C . GLN A 1 114 ? 18.155 7.323 1.300 1.00 83.94 114 GLN A C 1
ATOM 838 O O . GLN A 1 114 ? 19.335 7.287 0.950 1.00 83.94 114 GLN A O 1
ATOM 843 N N . GLN A 1 115 ? 17.163 7.210 0.416 1.00 82.81 115 GLN A N 1
ATOM 844 C CA . GLN A 1 115 ? 17.388 7.234 -1.032 1.00 82.81 115 GLN A CA 1
ATOM 845 C C . GLN A 1 115 ? 17.836 8.623 -1.487 1.00 82.81 115 GLN A C 1
ATOM 847 O O . GLN A 1 115 ? 18.850 8.722 -2.172 1.00 82.81 115 GLN A O 1
ATOM 852 N N . TRP A 1 116 ? 17.181 9.680 -1.006 1.00 81.31 116 TRP A N 1
ATOM 853 C CA . TRP A 1 116 ? 17.550 11.063 -1.307 1.00 81.31 116 TRP A CA 1
ATOM 854 C C . TRP A 1 116 ? 18.985 11.393 -0.871 1.00 81.31 116 TRP A C 1
ATOM 856 O O . TRP A 1 116 ? 19.771 11.939 -1.644 1.00 81.31 116 TRP A O 1
ATOM 866 N N . LYS A 1 117 ? 19.390 10.959 0.330 1.00 82.62 117 LYS A N 1
ATOM 867 C CA . LYS A 1 117 ? 20.767 11.144 0.817 1.00 82.62 117 LYS A CA 1
ATOM 868 C C . LYS A 1 117 ? 21.797 10.388 -0.038 1.00 82.62 117 LYS A C 1
ATOM 870 O O . LYS A 1 117 ? 22.887 10.900 -0.277 1.00 82.62 117 LYS A O 1
ATOM 875 N N . ARG A 1 118 ? 21.458 9.185 -0.520 1.00 79.50 118 ARG A N 1
ATOM 876 C CA . ARG A 1 118 ? 22.309 8.401 -1.439 1.00 79.50 118 ARG A CA 1
ATOM 877 C C . ARG A 1 118 ? 22.432 9.048 -2.817 1.00 79.50 118 ARG A C 1
ATOM 879 O O . ARG A 1 118 ? 23.496 8.964 -3.423 1.00 79.50 118 ARG A O 1
ATOM 886 N N . GLU A 1 119 ? 21.379 9.699 -3.294 1.00 78.56 119 GLU A N 1
ATOM 887 C CA . GLU A 1 119 ? 21.388 10.417 -4.568 1.00 78.56 119 GLU A CA 1
ATOM 888 C C . GLU A 1 119 ? 22.228 11.702 -4.494 1.00 78.56 119 GLU A C 1
ATOM 890 O O . GLU A 1 119 ? 23.055 11.937 -5.375 1.00 78.56 119 GLU A O 1
ATOM 895 N N . ASN A 1 120 ? 22.126 12.464 -3.398 1.00 78.19 120 ASN A N 1
ATOM 896 C CA . ASN A 1 120 ? 22.957 13.656 -3.182 1.00 78.19 120 ASN A CA 1
ATOM 897 C C . ASN A 1 120 ? 24.455 13.327 -3.047 1.00 78.19 120 ASN A C 1
ATOM 899 O O . ASN A 1 120 ? 25.281 14.042 -3.608 1.00 78.19 120 ASN A O 1
ATOM 903 N N . MET A 1 121 ? 24.826 12.231 -2.371 1.00 73.25 121 MET A N 1
ATOM 904 C CA . MET A 1 121 ? 26.236 11.811 -2.288 1.00 73.25 121 MET A CA 1
ATOM 905 C C . MET A 1 121 ? 26.806 11.384 -3.650 1.00 73.25 121 MET A C 1
ATOM 907 O O . MET A 1 121 ? 27.961 11.673 -3.941 1.00 73.25 121 MET A O 1
ATOM 911 N N . ARG A 1 122 ? 25.999 10.750 -4.514 1.00 70.38 122 ARG A N 1
ATOM 912 C CA . ARG A 1 122 ? 26.411 10.409 -5.889 1.00 70.38 122 ARG A CA 1
ATOM 913 C C . ARG A 1 122 ? 26.589 11.644 -6.769 1.00 70.38 122 ARG A C 1
ATOM 915 O O . ARG A 1 122 ? 27.518 11.672 -7.564 1.00 70.38 122 ARG A O 1
ATOM 922 N N . ARG A 1 123 ? 25.733 12.659 -6.611 1.00 63.38 123 ARG A N 1
ATOM 923 C CA . ARG A 1 123 ? 25.857 13.938 -7.330 1.00 63.38 123 ARG A CA 1
ATOM 924 C C . ARG A 1 123 ? 27.077 14.756 -6.907 1.00 63.38 123 ARG A C 1
ATOM 926 O O . ARG A 1 123 ? 27.627 15.462 -7.737 1.00 63.38 123 ARG A O 1
ATOM 933 N N . SER A 1 124 ? 27.504 14.660 -5.647 1.00 61.31 124 SER A N 1
ATOM 934 C CA . SER A 1 124 ? 28.642 15.441 -5.142 1.00 61.31 124 SER A CA 1
ATOM 935 C C . SER A 1 124 ? 30.013 14.801 -5.403 1.00 61.31 124 SER A C 1
ATOM 937 O O . SER A 1 124 ? 31.015 15.480 -5.233 1.00 61.31 124 SER A O 1
ATOM 939 N N . GLY A 1 125 ? 30.070 13.519 -5.790 1.00 57.25 125 GLY A N 1
ATOM 940 C CA . GLY A 1 125 ? 31.310 12.804 -6.132 1.00 57.25 125 GLY A CA 1
ATOM 941 C C . GLY A 1 125 ? 31.610 12.715 -7.633 1.00 57.25 125 GLY A C 1
ATOM 942 O O . GLY A 1 125 ? 32.542 12.015 -8.011 1.00 57.25 125 GLY A O 1
ATOM 943 N N . SER A 1 126 ? 30.807 13.361 -8.489 1.00 53.19 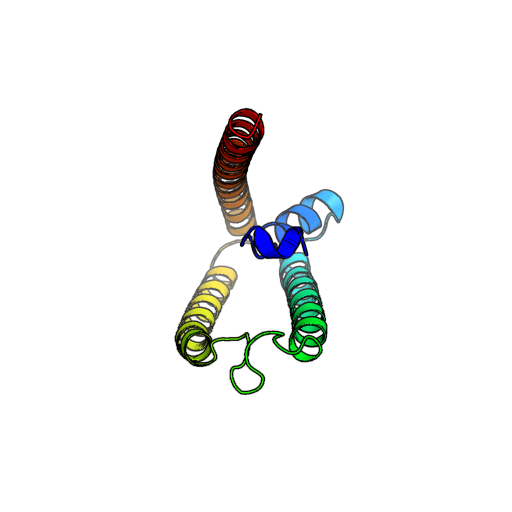126 SER A N 1
ATOM 944 C CA . SER A 1 126 ? 31.034 13.438 -9.943 1.00 53.19 126 SER A CA 1
ATOM 945 C C . SER A 1 126 ? 31.475 14.834 -10.412 1.00 53.19 126 SER A C 1
ATOM 947 O O . SER A 1 126 ? 31.259 15.170 -11.578 1.00 53.19 126 SER A O 1
ATOM 949 N N . LEU A 1 127 ? 32.020 15.647 -9.502 1.00 45.09 127 LEU A N 1
ATOM 950 C CA . LEU A 1 127 ? 32.662 16.937 -9.766 1.00 45.09 127 LEU A CA 1
ATOM 951 C C . LEU A 1 127 ? 34.138 16.845 -9.387 1.00 45.09 127 LEU A C 1
ATOM 953 O O . LEU A 1 127 ? 34.409 16.286 -8.299 1.00 45.09 127 LEU A O 1
#

Radius of gyration: 18.7 Å; chains: 1; bounding box: 50×35×44 Å

pLDDT: mean 75.26, std 13.54, range [38.06, 92.56]

Sequence (127 aa):
AVASGGGVGGGGVFIPILILVGGMKPKQAIPISQAIIFGGALVNLAFNVRSRNPINPKKPVIDYTVIMMFTPMLLAGTIIGVLLNVILPTWAITALLFVIMIYIAKRTTMKAIQQWKRENMRRSGSL

Secondary structure (DSSP, 8-state):
-HHHHT---THHHHHHHHHHHH---HHHHHHHHHHHHHHHHHHHHHHHHHS--SS-TTS-SS-HHHHHHHHHHHHHHHHHHHHHHHHS-HHHHHHHHHHHHHHHHHHHHHHHHHHHHHHHHHHHT--

Organism: NCBI:txid70186

InterPro domains:
  IPR002781 Transmembrane protein TauE-like, transmembrane domain [PF01925] (3-114)

Foldseek 3Di:
DVVVVLPCLCLLVQQVCCCVVVVDQSVVSNVVSVVVSVVVVVVVCVVQVVDQDPPDNPDRPDDVVVVVVVVVVVVVVVVVVVVVVVVDDSVVVVVVSVVVVVVVVVVSVVVVVVVVVVVVVVVVVVD